Protein AF-F6K440-F1 (afdb_monomer)

Radius of gyration: 29.89 Å; Cα contacts (8 Å, |Δi|>4): 29; chains: 1; bounding box: 79×57×44 Å

pLDDT: mean 87.22, std 15.15, range [48.81, 98.69]

InterPro domains:
  IPR002423 Chaperonin Cpn60/GroEL/TCP-1 family [PF00118] (2-60)
  IPR027413 GroEL-like equatorial domain superfamily [G3DSA:1.10.560.10] (1-61)
  IPR027413 GroEL-like equatorial domain superfamily [SSF48592] (2-60)

Foldseek 3Di:
DVVVPLPQWDWDPPDPDTDIDRCVVVVNDDDPVVVVVVVVVVVVVVVVVVPDDDDDDDDPCCDPDPDDDDDDPPPPPDD

Nearest PDB structures (foldseek):
  7nvm-assembly1_Q  TM=8.545E-01  e=1.015E-06  Homo sapiens

Organism: Bubalus bubalis (NCBI:txid89462)

Mean predicted aligned error: 11.7 Å

Solvent-accessible surface area (backbone atoms only — not comparable to full-atom values): 5478 Å² total; per-residue (Å²): 104,62,90,79,65,47,81,49,64,38,79,38,87,86,49,98,54,100,45,72,40,53,26,69,84,68,67,64,77,79,61,65,69,58,54,55,50,50,53,55,51,51,52,51,51,52,53,55,58,73,68,60,88,80,85,89,76,78,77,74,85,76,64,80,76,77,84,85,77,82,82,82,90,76,78,79,85,85,128

Structure (mmCIF, N/CA/C/O backbone):
data_AF-F6K440-F1
#
_entry.id   AF-F6K440-F1
#
loop_
_atom_site.group_PDB
_atom_site.id
_atom_site.type_symbol
_atom_site.label_atom_id
_atom_site.label_alt_id
_atom_site.label_comp_id
_atom_site.label_asym_id
_atom_site.label_entity_id
_atom_site.label_seq_id
_atom_site.pdbx_PDB_ins_code
_atom_site.Cartn_x
_atom_site.Cartn_y
_atom_site.Cartn_z
_atom_site.occupancy
_atom_site.B_iso_or_equiv
_atom_site.auth_seq_id
_atom_site.auth_comp_id
_atom_site.auth_asym_i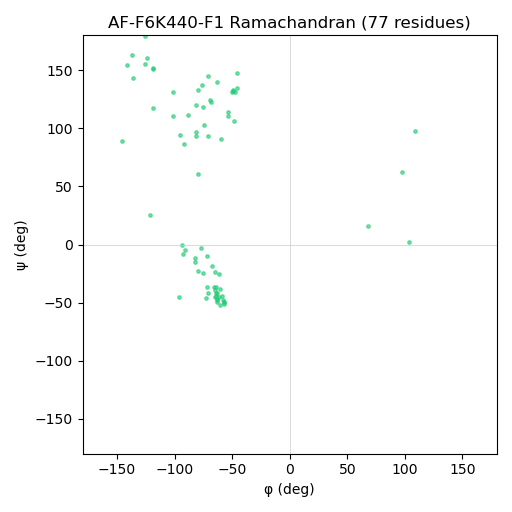d
_atom_site.auth_atom_id
_atom_site.pdbx_PDB_model_num
ATOM 1 N N . VAL A 1 1 ? -22.212 1.482 4.125 1.00 84.38 1 VAL A N 1
ATOM 2 C CA . VAL A 1 1 ? -21.211 1.845 5.161 1.00 84.38 1 VAL A CA 1
ATOM 3 C C . VAL A 1 1 ? -20.013 2.649 4.648 1.00 84.38 1 VAL A C 1
ATOM 5 O O . VAL A 1 1 ? -19.884 3.792 5.058 1.00 84.38 1 VAL A O 1
ATOM 8 N N . HIS A 1 2 ? -19.141 2.150 3.754 1.00 92.25 2 HIS A N 1
ATOM 9 C CA . HIS A 1 2 ? -17.985 2.954 3.292 1.00 92.25 2 HIS A CA 1
ATOM 10 C C . HIS A 1 2 ? -18.423 4.215 2.525 1.00 92.25 2 HIS A C 1
ATOM 12 O O . HIS A 1 2 ? -17.944 5.314 2.794 1.00 92.25 2 HIS A O 1
ATOM 18 N N . GLN A 1 3 ? -19.405 4.066 1.629 1.00 94.12 3 GLN A N 1
ATOM 19 C CA . GLN A 1 3 ? -19.982 5.169 0.850 1.00 94.12 3 GLN A CA 1
ATOM 20 C C . GLN A 1 3 ? -20.639 6.257 1.721 1.00 94.12 3 GLN A C 1
ATOM 22 O O . GLN A 1 3 ? -20.697 7.410 1.310 1.00 94.12 3 GLN A O 1
ATOM 27 N N . GLU A 1 4 ? -21.098 5.914 2.928 1.00 94.12 4 GLU A N 1
ATOM 28 C CA . GLU A 1 4 ? -21.694 6.861 3.887 1.00 94.12 4 GLU A CA 1
ATOM 29 C C . GLU A 1 4 ? -20.638 7.717 4.612 1.00 94.12 4 GLU A C 1
ATOM 31 O O . GLU A 1 4 ? -20.992 8.596 5.391 1.00 94.12 4 GLU A O 1
ATOM 36 N N . GLY A 1 5 ? -19.344 7.489 4.353 1.00 92.62 5 GLY A N 1
ATOM 37 C CA . GLY A 1 5 ? -18.239 8.274 4.910 1.00 92.62 5 GLY A CA 1
ATOM 38 C C . GLY A 1 5 ? -17.483 7.597 6.054 1.00 92.62 5 GLY A C 1
ATOM 39 O O . GLY A 1 5 ? -16.534 8.185 6.577 1.00 92.62 5 GLY A O 1
ATOM 40 N N . ASN A 1 6 ? -17.836 6.360 6.417 1.00 93.62 6 ASN A N 1
ATOM 41 C CA . ASN A 1 6 ? -17.123 5.616 7.453 1.00 93.62 6 ASN A CA 1
ATOM 42 C C . ASN A 1 6 ? -15.774 5.107 6.919 1.00 93.62 6 ASN A C 1
ATOM 44 O O . ASN A 1 6 ? -15.700 4.125 6.176 1.00 93.62 6 ASN A O 1
ATOM 48 N N . LYS A 1 7 ? -14.694 5.795 7.303 1.00 94.88 7 LYS A N 1
ATOM 49 C CA . LYS A 1 7 ? -13.322 5.543 6.820 1.00 94.88 7 LYS A CA 1
ATOM 50 C C . LYS A 1 7 ? -12.630 4.361 7.499 1.00 94.88 7 LYS A C 1
ATOM 52 O O . LYS A 1 7 ? -11.709 3.800 6.919 1.00 94.88 7 LYS A O 1
ATOM 57 N N . ASN A 1 8 ? -13.074 4.000 8.700 1.00 96.38 8 ASN A N 1
ATOM 58 C CA . ASN A 1 8 ? -12.433 2.976 9.529 1.00 96.38 8 ASN A CA 1
ATOM 59 C C . ASN A 1 8 ? -13.001 1.570 9.296 1.00 96.38 8 ASN A C 1
ATOM 61 O O . ASN A 1 8 ? -12.513 0.608 9.883 1.00 96.38 8 ASN A O 1
ATOM 65 N N . VAL A 1 9 ? -14.039 1.440 8.466 1.00 96.75 9 VAL A N 1
ATOM 66 C CA . VAL A 1 9 ? -14.660 0.145 8.185 1.00 96.75 9 VAL A CA 1
ATOM 67 C C . VAL A 1 9 ? -13.685 -0.720 7.394 1.00 96.75 9 VAL A C 1
ATOM 69 O O . VAL A 1 9 ? -13.265 -0.343 6.300 1.00 96.75 9 VAL A O 1
ATOM 72 N N . GLY A 1 10 ? -13.365 -1.890 7.938 1.00 95.44 10 GLY A N 1
ATOM 73 C CA . GLY A 1 10 ? -12.542 -2.910 7.300 1.00 95.44 10 GLY A CA 1
ATOM 74 C C . GLY A 1 10 ? -13.232 -4.268 7.256 1.00 95.44 10 GLY A C 1
ATOM 75 O O . GLY A 1 10 ? -14.363 -4.431 7.716 1.00 95.44 10 GLY A O 1
ATOM 76 N N . LEU A 1 11 ? -12.535 -5.240 6.675 1.00 95.81 11 LEU A N 1
ATOM 77 C CA . LEU A 1 11 ? -12.975 -6.630 6.593 1.00 95.81 11 LEU A CA 1
ATOM 78 C C . LEU A 1 11 ? -12.712 -7.342 7.924 1.00 95.81 11 LEU A C 1
ATOM 80 O O . LEU A 1 11 ? -11.605 -7.255 8.452 1.00 95.81 11 LEU A O 1
ATOM 84 N N . ASP A 1 12 ? -13.703 -8.071 8.434 1.00 96.62 12 ASP A N 1
ATOM 85 C CA . ASP A 1 12 ? -13.508 -8.971 9.570 1.00 96.62 12 ASP A CA 1
ATOM 86 C C . ASP A 1 12 ? -13.080 -10.355 9.073 1.00 96.62 12 ASP A C 1
ATOM 88 O O . ASP A 1 12 ? -13.861 -11.053 8.430 1.00 96.62 12 ASP A O 1
ATOM 92 N N . ILE A 1 13 ? -11.833 -10.743 9.343 1.00 96.06 13 ILE A N 1
ATOM 93 C CA . ILE A 1 13 ? -11.288 -12.039 8.905 1.00 96.06 13 ILE A CA 1
ATOM 94 C C . ILE A 1 13 ? -11.667 -13.197 9.836 1.00 96.06 13 ILE A C 1
ATOM 96 O O . ILE A 1 13 ? -11.524 -14.351 9.447 1.00 96.06 13 ILE A O 1
ATOM 100 N N . GLU A 1 14 ? -12.146 -12.890 11.043 1.00 96.00 14 GLU A N 1
ATOM 101 C CA . GLU A 1 14 ? -12.522 -13.884 12.057 1.00 96.00 14 GLU A CA 1
ATOM 102 C C . GLU A 1 14 ? -14.010 -14.259 11.982 1.00 96.00 14 GLU A C 1
ATOM 104 O O . GLU A 1 14 ? -14.472 -15.160 12.680 1.00 96.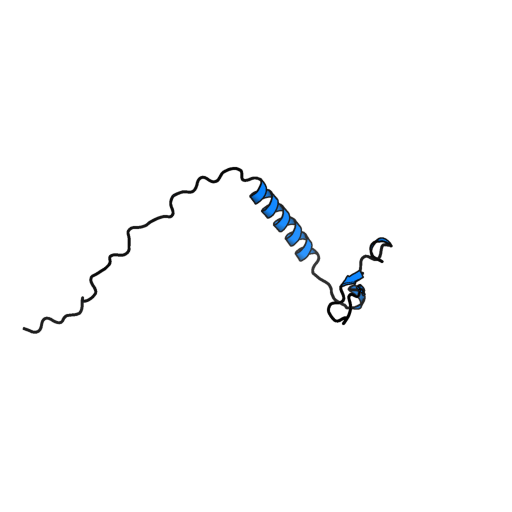00 14 GLU A O 1
ATOM 109 N N . ALA A 1 15 ? -14.791 -13.550 11.164 1.00 95.56 15 ALA A N 1
ATOM 110 C CA . ALA A 1 15 ? -16.214 -13.806 11.021 1.00 95.56 15 ALA A CA 1
ATOM 111 C C . ALA A 1 15 ? -16.472 -15.055 10.162 1.00 95.56 15 ALA A C 1
ATOM 113 O O . ALA A 1 15 ? -15.879 -15.236 9.100 1.00 95.56 15 ALA A O 1
ATOM 114 N N . GLU A 1 16 ? -17.425 -15.889 10.585 1.00 95.69 16 GLU A N 1
ATOM 115 C CA . GLU A 1 16 ? -17.843 -17.091 9.841 1.00 95.69 16 GLU A CA 1
ATOM 116 C C . GLU A 1 16 ? -18.503 -16.762 8.491 1.00 95.69 16 GLU A C 1
ATOM 118 O O . GLU A 1 16 ? -18.529 -17.580 7.571 1.00 95.69 16 GLU A O 1
ATOM 123 N N . VAL A 1 17 ? -19.046 -15.551 8.372 1.00 95.56 17 VAL A N 1
ATOM 124 C CA . VAL A 1 17 ? -19.669 -15.016 7.161 1.00 95.56 17 VAL A CA 1
ATOM 125 C C . VAL A 1 17 ? -19.016 -13.685 6.792 1.00 95.56 17 VAL A C 1
ATOM 127 O O . VAL A 1 17 ? -18.507 -13.003 7.682 1.00 95.56 17 VAL A O 1
ATOM 130 N N . PRO A 1 18 ? -19.056 -13.262 5.512 1.00 95.31 18 PRO A N 1
ATOM 131 C CA . PRO A 1 18 ? -18.517 -11.971 5.100 1.00 95.31 18 PRO A CA 1
ATOM 132 C C . PRO A 1 18 ? -19.109 -10.828 5.928 1.00 95.31 18 PRO A C 1
ATOM 134 O O . PRO A 1 18 ? -20.289 -10.494 5.806 1.00 95.31 18 PRO A O 1
ATOM 137 N N . ALA A 1 19 ? -18.272 -10.233 6.770 1.00 95.94 19 ALA A N 1
ATOM 138 C CA . ALA A 1 19 ? -18.660 -9.192 7.702 1.00 95.94 19 ALA A CA 1
ATOM 139 C C . ALA A 1 19 ? -17.627 -8.065 7.714 1.00 95.94 19 ALA A C 1
ATOM 141 O O . ALA A 1 19 ? -16.492 -8.202 7.247 1.00 95.94 19 ALA A O 1
ATOM 142 N N . VAL A 1 20 ? -18.047 -6.922 8.247 1.00 95.62 20 VAL A N 1
ATOM 143 C CA . VAL A 1 20 ? -17.208 -5.737 8.400 1.00 95.62 20 VAL A CA 1
ATOM 144 C C . VAL A 1 20 ? -17.084 -5.373 9.872 1.00 95.62 20 VAL A C 1
ATOM 146 O O . VAL A 1 20 ? -17.994 -5.632 10.658 1.00 95.62 20 VAL A O 1
ATOM 149 N N . LYS A 1 21 ? -15.970 -4.743 10.237 1.00 95.88 21 LYS A N 1
ATOM 150 C CA . LYS A 1 21 ? -15.672 -4.301 11.605 1.00 95.88 21 LYS A CA 1
ATOM 151 C C . LYS A 1 21 ? -14.981 -2.938 11.564 1.00 95.88 21 LYS A C 1
ATOM 153 O O . LYS A 1 21 ? -14.364 -2.591 10.555 1.00 95.88 21 LYS A O 1
ATOM 158 N N . ASP A 1 22 ? -15.100 -2.149 12.628 1.00 96.19 22 ASP A N 1
ATOM 159 C CA . ASP A 1 22 ? -14.317 -0.920 12.769 1.00 96.19 22 ASP A CA 1
ATOM 160 C C . ASP A 1 22 ? -12.866 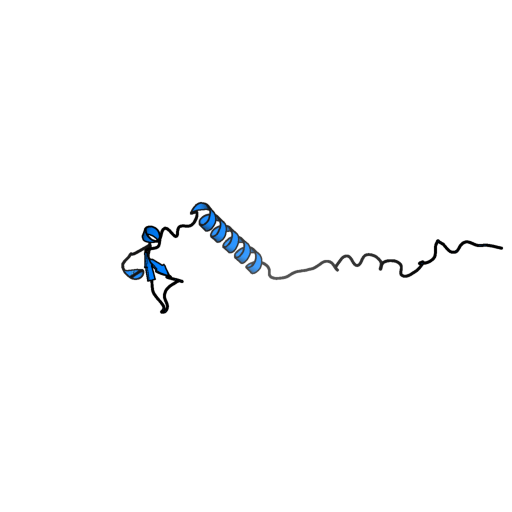-1.271 13.140 1.00 96.19 22 ASP A C 1
ATOM 162 O O . ASP A 1 22 ? -12.600 -1.912 14.157 1.00 96.19 22 ASP A O 1
ATOM 166 N N . MET A 1 23 ? -11.917 -0.895 12.282 1.00 97.38 23 MET A N 1
ATOM 167 C CA . MET A 1 23 ? -10.504 -1.249 12.446 1.00 97.38 23 MET A CA 1
ATOM 168 C C . MET A 1 23 ? -9.805 -0.436 13.540 1.00 97.38 23 MET A C 1
ATOM 170 O O . MET A 1 23 ? -8.816 -0.906 14.104 1.00 97.38 23 MET A O 1
ATOM 174 N N . LEU A 1 24 ? -10.310 0.762 13.859 1.00 96.62 24 LEU A N 1
ATOM 175 C CA . LEU A 1 24 ? -9.778 1.580 14.945 1.00 96.62 24 LEU A CA 1
ATOM 176 C C . LEU A 1 24 ? -10.162 0.973 16.294 1.00 96.62 24 LEU A C 1
ATOM 178 O O . LEU A 1 24 ? -9.299 0.816 17.154 1.00 96.62 24 LEU A O 1
ATOM 182 N N . GLU A 1 25 ? -11.426 0.576 16.453 1.00 96.44 25 GLU A N 1
ATOM 183 C CA . GLU A 1 25 ? -11.908 -0.110 17.659 1.00 96.44 25 GLU A CA 1
ATOM 184 C C . GLU A 1 25 ? -11.263 -1.491 17.832 1.00 96.44 25 GLU A C 1
ATOM 186 O O . GLU A 1 25 ? -10.923 -1.883 18.947 1.00 96.44 25 GLU A O 1
ATOM 191 N N . ALA A 1 26 ? -11.022 -2.208 16.729 1.00 96.38 26 ALA A N 1
ATOM 192 C CA . ALA A 1 26 ? -10.313 -3.486 16.739 1.00 96.38 26 ALA A CA 1
ATOM 193 C C . ALA A 1 26 ? -8.798 -3.358 17.006 1.00 96.38 26 ALA A C 1
ATOM 195 O O . ALA A 1 26 ? -8.125 -4.373 17.180 1.00 96.38 26 ALA A O 1
ATOM 196 N N . GLY A 1 27 ? -8.239 -2.140 17.008 1.00 96.62 27 GLY A N 1
ATOM 197 C CA . GLY A 1 27 ? -6.803 -1.902 17.181 1.00 96.62 27 GLY A CA 1
ATOM 198 C C . GLY A 1 27 ? -5.935 -2.382 16.010 1.00 96.62 27 GLY A C 1
ATOM 199 O O . GLY A 1 27 ? -4.718 -2.502 16.152 1.00 96.62 27 GLY A O 1
ATOM 200 N N . VAL A 1 28 ? -6.538 -2.653 14.848 1.00 96.81 28 VAL A N 1
ATOM 201 C CA . VAL A 1 28 ? -5.852 -3.148 13.648 1.00 96.81 28 VAL A CA 1
ATOM 202 C C . VAL A 1 28 ? -5.432 -1.954 12.796 1.00 96.81 28 VAL A C 1
ATOM 204 O O . VAL A 1 28 ? -6.145 -1.508 11.898 1.00 96.81 28 VAL A O 1
ATOM 207 N N . LEU A 1 29 ? -4.256 -1.410 13.104 1.00 96.56 29 LEU A N 1
ATOM 208 C CA . LEU A 1 29 ? -3.692 -0.236 12.442 1.00 96.56 29 LEU A CA 1
ATOM 209 C C . LEU A 1 29 ? -2.363 -0.580 11.768 1.00 96.56 29 LEU A C 1
ATOM 211 O O . LEU A 1 29 ? -1.622 -1.448 12.222 1.00 96.56 29 LEU A O 1
ATOM 215 N N . ASP A 1 30 ? -2.041 0.140 10.697 1.00 97.06 30 ASP A N 1
ATOM 216 C CA . ASP A 1 30 ? -0.780 -0.008 9.970 1.00 97.06 30 ASP A CA 1
ATOM 217 C C . ASP A 1 30 ? -0.050 1.340 9.897 1.00 97.06 30 ASP A C 1
ATOM 219 O O . ASP A 1 30 ? -0.632 2.416 10.066 1.00 97.06 30 ASP A O 1
ATOM 223 N N . THR A 1 31 ? 1.252 1.296 9.641 1.00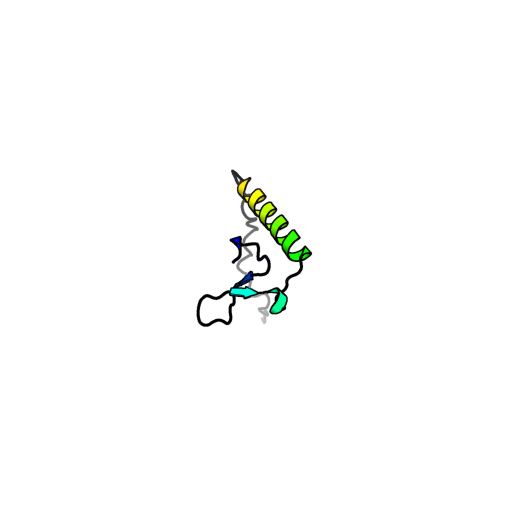 97.94 31 THR A N 1
ATOM 224 C CA . THR A 1 31 ? 2.083 2.495 9.570 1.00 97.94 31 THR A CA 1
ATOM 225 C C . THR A 1 31 ? 1.737 3.330 8.338 1.00 97.94 31 THR A C 1
ATOM 227 O O . THR A 1 31 ? 1.835 2.881 7.192 1.00 97.94 31 THR A O 1
ATOM 230 N N . TYR A 1 32 ? 1.396 4.601 8.563 1.00 97.69 32 TYR A N 1
ATOM 231 C CA . TYR A 1 32 ? 1.086 5.532 7.476 1.00 97.69 32 TYR A CA 1
ATOM 232 C C . TYR A 1 32 ? 2.245 5.658 6.476 1.00 97.69 32 TYR A C 1
ATOM 234 O O . TYR A 1 32 ? 2.055 5.509 5.268 1.00 97.69 32 TYR A O 1
ATOM 242 N N . LEU A 1 33 ? 3.465 5.889 6.977 1.00 98.50 33 LEU A N 1
ATOM 243 C CA . LEU A 1 33 ? 4.644 6.065 6.126 1.00 98.50 33 LEU A CA 1
ATOM 244 C C . LEU A 1 33 ? 4.971 4.801 5.323 1.00 98.50 33 LEU A C 1
ATOM 246 O O . LEU A 1 33 ? 5.353 4.913 4.158 1.00 98.50 33 LEU A O 1
ATOM 250 N N . GLY A 1 34 ? 4.779 3.617 5.914 1.00 98.38 34 GLY A N 1
ATOM 251 C CA . GLY A 1 34 ? 4.983 2.342 5.231 1.00 98.38 34 GLY A CA 1
ATOM 252 C C . GLY A 1 34 ? 4.059 2.201 4.023 1.00 98.38 34 GLY A C 1
ATOM 253 O O . GLY A 1 34 ? 4.534 1.996 2.906 1.00 98.38 34 GLY A O 1
ATOM 254 N N . LYS A 1 35 ? 2.747 2.406 4.209 1.00 98.25 35 LYS A N 1
ATOM 255 C CA . LYS A 1 35 ? 1.765 2.353 3.109 1.00 98.25 35 LYS A CA 1
ATOM 256 C C . LYS A 1 35 ? 2.002 3.431 2.055 1.00 98.25 35 LYS A C 1
ATOM 258 O O . LYS A 1 35 ? 1.928 3.132 0.864 1.00 98.25 35 LYS A O 1
ATOM 263 N N . TYR A 1 36 ? 2.319 4.659 2.474 1.00 98.50 36 TYR A N 1
ATOM 264 C CA . TYR A 1 36 ? 2.593 5.769 1.559 1.00 98.50 36 TYR A CA 1
ATOM 265 C C . TYR A 1 36 ? 3.731 5.431 0.586 1.00 98.50 36 TYR A C 1
ATOM 267 O O . TYR A 1 36 ? 3.575 5.547 -0.633 1.00 98.50 36 TYR A O 1
ATOM 275 N N . TRP A 1 37 ? 4.870 4.967 1.111 1.00 98.56 37 TRP A N 1
ATOM 276 C CA . TRP A 1 37 ? 6.014 4.610 0.276 1.00 98.56 37 TRP A CA 1
ATOM 277 C C . TRP A 1 37 ? 5.790 3.324 -0.509 1.00 98.56 37 TRP A C 1
ATOM 279 O O . TRP A 1 37 ? 6.187 3.272 -1.671 1.00 98.56 37 TRP A O 1
ATOM 289 N N . ALA A 1 38 ? 5.114 2.328 0.067 1.00 98.62 38 ALA A N 1
ATOM 290 C CA . ALA A 1 38 ? 4.791 1.090 -0.635 1.00 98.62 38 ALA A CA 1
ATOM 291 C C . ALA A 1 38 ? 3.996 1.363 -1.919 1.00 98.62 38 ALA A C 1
ATOM 293 O O . ALA A 1 38 ? 4.393 0.906 -2.988 1.00 98.62 38 ALA A O 1
ATOM 294 N N . ILE A 1 39 ? 2.930 2.171 -1.839 1.00 98.56 39 ILE A N 1
ATOM 295 C CA . ILE A 1 39 ? 2.115 2.525 -3.009 1.00 98.56 39 ILE A CA 1
ATOM 296 C C . ILE A 1 39 ? 2.956 3.299 -4.024 1.00 98.56 39 ILE A C 1
ATOM 298 O O . ILE A 1 39 ? 2.997 2.924 -5.192 1.00 98.56 39 ILE A O 1
ATOM 302 N N . LYS A 1 40 ? 3.684 4.332 -3.580 1.00 98.50 40 LYS A N 1
ATOM 303 C CA . LYS A 1 40 ? 4.512 5.167 -4.462 1.00 98.50 40 LYS A CA 1
ATOM 304 C C . LYS A 1 40 ? 5.574 4.357 -5.212 1.00 98.50 40 LYS A C 1
ATOM 306 O O . LYS A 1 40 ? 5.778 4.557 -6.410 1.00 98.50 40 LYS A O 1
ATOM 311 N N . LEU A 1 41 ? 6.257 3.444 -4.524 1.00 98.62 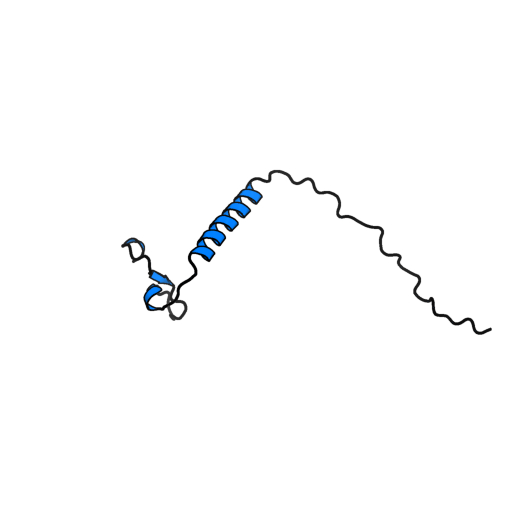41 LEU A N 1
ATOM 312 C CA . LEU A 1 41 ? 7.287 2.594 -5.118 1.00 98.62 41 LEU A CA 1
ATOM 313 C C . LEU A 1 41 ? 6.679 1.542 -6.050 1.00 98.62 41 LEU A C 1
ATOM 315 O O . LEU A 1 41 ? 7.193 1.359 -7.152 1.00 98.62 41 LEU A O 1
ATOM 319 N N . ALA A 1 42 ? 5.565 0.914 -5.663 1.00 98.69 42 ALA A N 1
ATOM 320 C CA . ALA A 1 42 ? 4.861 -0.050 -6.506 1.00 98.69 42 ALA A CA 1
ATOM 321 C C . ALA A 1 42 ? 4.370 0.592 -7.813 1.00 98.69 42 ALA A C 1
ATOM 323 O O . ALA A 1 42 ? 4.595 0.043 -8.892 1.00 98.69 42 ALA A O 1
ATOM 324 N N . THR A 1 43 ? 3.779 1.791 -7.746 1.00 98.56 43 THR A N 1
ATOM 325 C CA . THR A 1 43 ? 3.351 2.520 -8.947 1.00 98.56 43 THR A CA 1
ATOM 326 C C . THR A 1 43 ? 4.533 2.929 -9.815 1.00 98.56 43 THR A C 1
ATOM 328 O O . THR A 1 43 ? 4.460 2.809 -11.033 1.00 98.56 43 THR A O 1
ATOM 331 N N . ASN A 1 44 ? 5.650 3.357 -9.217 1.00 98.50 44 ASN A N 1
ATOM 332 C CA . ASN A 1 44 ? 6.856 3.693 -9.977 1.00 98.50 44 ASN A CA 1
ATOM 333 C C . ASN A 1 44 ? 7.440 2.468 -10.692 1.00 98.50 44 ASN A C 1
ATOM 335 O O . ASN A 1 44 ? 7.840 2.572 -11.852 1.00 98.50 44 ASN A O 1
ATOM 339 N N . ALA A 1 45 ? 7.466 1.311 -10.027 1.00 98.38 45 ALA A N 1
ATOM 340 C CA . ALA A 1 45 ? 7.918 0.059 -10.622 1.00 98.38 45 ALA A CA 1
ATOM 341 C C . ALA A 1 45 ? 7.009 -0.361 -11.786 1.00 98.38 45 ALA A C 1
ATOM 343 O O . ALA A 1 45 ? 7.509 -0.623 -12.878 1.00 98.38 45 ALA A O 1
ATOM 344 N N . ALA A 1 46 ? 5.686 -0.330 -11.595 1.00 98.56 46 ALA A N 1
ATOM 345 C CA . ALA A 1 46 ? 4.718 -0.631 -12.648 1.00 98.56 46 ALA A CA 1
ATOM 346 C C . ALA A 1 46 ? 4.884 0.301 -13.860 1.00 98.56 46 ALA A C 1
ATOM 348 O O . ALA A 1 46 ? 4.991 -0.167 -14.989 1.00 98.56 46 ALA A O 1
ATOM 349 N N . VAL A 1 47 ? 4.996 1.614 -13.630 1.00 98.50 47 VAL A N 1
ATOM 350 C CA . VAL A 1 47 ? 5.243 2.604 -14.692 1.00 98.50 47 VAL A CA 1
ATOM 351 C C . VAL A 1 47 ? 6.570 2.343 -15.407 1.00 98.50 47 VAL A C 1
ATOM 353 O O . VAL A 1 47 ? 6.646 2.500 -16.620 1.00 98.50 47 VAL A O 1
ATOM 356 N N . THR A 1 48 ? 7.613 1.938 -14.683 1.00 97.56 48 THR A N 1
ATOM 357 C CA . THR A 1 48 ? 8.916 1.619 -15.283 1.00 97.56 48 THR A CA 1
ATOM 358 C C . THR A 1 48 ? 8.813 0.410 -16.205 1.00 97.56 48 THR A C 1
ATOM 360 O O . THR A 1 48 ? 9.296 0.476 -17.329 1.00 97.56 48 THR A O 1
ATOM 363 N N . VAL A 1 49 ? 8.135 -0.656 -15.768 1.00 97.38 49 VAL A N 1
ATOM 364 C CA . VAL A 1 49 ? 7.920 -1.865 -16.580 1.00 97.38 49 VAL A CA 1
ATOM 365 C C . VAL A 1 49 ? 7.081 -1.552 -17.820 1.00 97.38 49 VAL A C 1
ATOM 367 O O . VAL A 1 49 ? 7.466 -1.924 -18.922 1.00 97.38 49 VAL A O 1
ATOM 370 N N . LEU A 1 50 ? 5.978 -0.813 -17.665 1.00 97.56 50 LEU A N 1
ATOM 371 C CA . LEU A 1 50 ? 5.067 -0.473 -18.767 1.00 97.56 50 LEU A CA 1
ATOM 372 C C . LEU A 1 50 ? 5.680 0.467 -19.817 1.00 97.56 50 LEU A C 1
ATOM 374 O O . LEU A 1 50 ? 5.157 0.565 -20.921 1.00 97.56 50 LEU A O 1
ATOM 378 N N . ARG A 1 51 ? 6.766 1.178 -19.488 1.00 97.12 51 ARG A N 1
ATOM 379 C CA . ARG A 1 51 ? 7.487 2.053 -20.428 1.00 97.12 51 ARG A CA 1
ATOM 380 C C . ARG A 1 51 ? 8.471 1.307 -21.331 1.00 97.12 51 ARG A C 1
ATOM 382 O O . ARG A 1 51 ? 8.993 1.917 -22.260 1.00 97.12 51 ARG A O 1
ATOM 389 N N . VAL A 1 52 ? 8.771 0.041 -21.049 1.00 94.62 52 VAL A N 1
ATOM 390 C CA . VAL A 1 52 ? 9.695 -0.756 -21.864 1.00 94.62 52 VAL A CA 1
ATOM 391 C C . VAL A 1 52 ? 8.950 -1.308 -23.080 1.00 94.62 52 VAL A C 1
ATOM 393 O O . VAL A 1 52 ? 8.004 -2.069 -22.920 1.00 94.62 52 VAL A O 1
ATOM 396 N N . ASP A 1 53 ? 9.399 -0.949 -24.285 1.00 93.44 53 ASP A N 1
ATOM 397 C CA . ASP A 1 53 ? 8.846 -1.465 -25.551 1.00 93.44 53 ASP A CA 1
ATOM 398 C C . ASP A 1 53 ? 9.658 -2.654 -26.094 1.00 93.44 53 ASP A C 1
ATOM 400 O O . ASP A 1 53 ? 9.116 -3.691 -26.464 1.00 93.44 53 ASP A O 1
ATOM 404 N N . GLN A 1 54 ? 10.990 -2.544 -26.083 1.00 92.00 54 GLN A N 1
ATOM 405 C CA . GLN A 1 54 ? 11.888 -3.580 -26.594 1.00 92.00 54 GLN A CA 1
ATOM 406 C C . GLN A 1 54 ? 13.064 -3.814 -25.650 1.00 92.00 54 GLN A C 1
ATOM 408 O O . GLN A 1 54 ? 13.610 -2.880 -25.060 1.00 92.00 54 GLN A O 1
ATOM 413 N N . ILE A 1 55 ? 13.477 -5.078 -25.535 1.00 88.44 55 ILE A N 1
ATOM 414 C CA . ILE A 1 55 ? 14.622 -5.503 -24.726 1.00 88.44 55 ILE A CA 1
ATOM 415 C C . ILE A 1 55 ? 15.655 -6.144 -25.653 1.00 88.44 55 ILE A C 1
ATOM 417 O O . ILE A 1 55 ? 15.399 -7.190 -26.246 1.00 88.44 55 ILE A O 1
ATOM 421 N N . ILE A 1 56 ? 16.843 -5.542 -25.742 1.00 88.25 56 ILE A N 1
ATOM 422 C CA . ILE A 1 56 ? 18.016 -6.145 -26.386 1.00 88.25 56 ILE A CA 1
ATOM 423 C C . ILE A 1 56 ? 18.922 -6.667 -25.273 1.00 88.25 56 ILE A C 1
ATOM 425 O O . ILE A 1 56 ? 19.495 -5.895 -24.507 1.00 88.25 56 ILE A O 1
ATOM 429 N N . MET A 1 57 ? 19.020 -7.988 -25.159 1.00 85.88 57 MET A N 1
ATOM 430 C CA . MET A 1 57 ? 19.755 -8.653 -24.086 1.00 85.88 57 MET A CA 1
ATOM 431 C C . MET A 1 57 ? 21.120 -9.128 -24.589 1.00 85.88 57 MET A C 1
ATOM 433 O O . MET A 1 57 ? 21.213 -9.784 -25.628 1.00 85.88 57 MET A O 1
ATOM 437 N N . ALA A 1 58 ? 22.187 -8.836 -23.842 1.00 85.31 58 ALA A N 1
ATOM 438 C CA . ALA A 1 58 ? 23.474 -9.482 -24.075 1.00 85.31 58 ALA A CA 1
ATOM 439 C C . ALA A 1 58 ? 23.331 -10.989 -23.828 1.00 85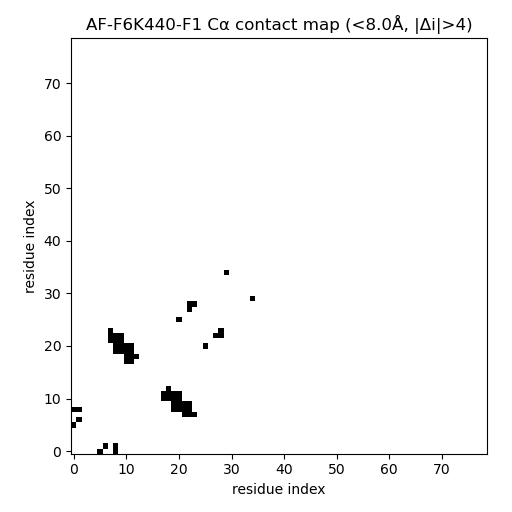.31 58 ALA A C 1
ATOM 441 O O . ALA A 1 58 ? 22.661 -11.399 -22.879 1.00 85.31 58 ALA A O 1
ATOM 442 N N . LYS A 1 59 ? 23.966 -11.823 -24.661 1.00 80.56 59 LYS A N 1
ATOM 443 C CA . LYS A 1 59 ? 24.004 -13.271 -24.419 1.00 80.56 59 LYS A CA 1
ATOM 444 C C . LYS A 1 59 ? 24.461 -13.495 -22.968 1.00 80.56 59 LYS A C 1
ATOM 446 O O . LYS A 1 59 ? 25.455 -12.867 -22.586 1.00 80.56 59 LYS A O 1
ATOM 451 N N . PRO A 1 60 ? 23.770 -14.338 -22.169 1.00 74.12 60 PRO A N 1
ATOM 452 C CA . PRO A 1 60 ? 24.242 -14.694 -20.836 1.00 74.12 60 PRO A CA 1
ATOM 453 C C . PRO A 1 60 ? 25.723 -15.023 -20.938 1.00 74.12 60 PRO A C 1
ATOM 455 O O . PRO A 1 60 ? 26.104 -15.690 -21.906 1.00 74.12 60 PRO A O 1
ATOM 458 N N . ALA A 1 61 ? 26.545 -14.512 -20.018 1.00 69.12 61 ALA A N 1
ATOM 459 C CA . ALA A 1 61 ? 27.981 -14.742 -20.042 1.00 69.12 61 ALA A CA 1
ATOM 460 C C . ALA A 1 61 ? 28.225 -16.253 -19.944 1.00 69.12 61 ALA A C 1
ATOM 462 O O . ALA A 1 61 ? 28.285 -16.834 -18.865 1.00 69.12 61 ALA A O 1
ATOM 463 N N . GLY A 1 62 ? 28.292 -16.904 -21.103 1.00 62.94 62 GLY A N 1
ATOM 464 C CA . GLY A 1 62 ? 28.560 -18.320 -21.266 1.00 62.94 62 GLY A CA 1
ATOM 465 C C . GLY A 1 62 ? 30.051 -18.514 -21.133 1.00 62.94 62 GLY A C 1
ATOM 466 O O . GLY A 1 62 ? 30.699 -18.903 -22.102 1.00 62.94 62 GLY A O 1
ATOM 467 N N . GLY A 1 63 ? 30.586 -18.150 -19.962 1.00 73.62 63 GLY A N 1
ATOM 468 C CA . GLY A 1 63 ? 31.971 -1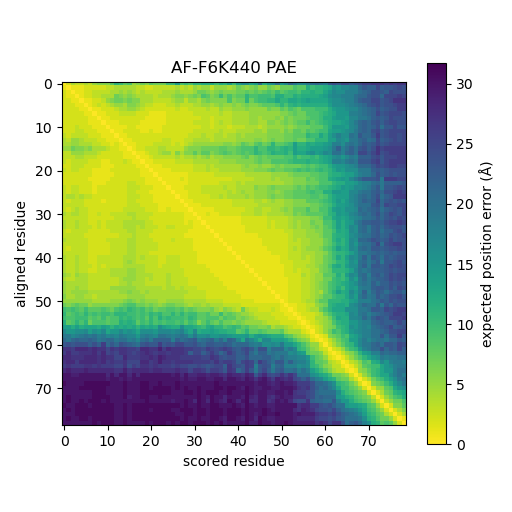8.408 -19.612 1.00 73.62 63 GLY A CA 1
ATOM 469 C C . GLY A 1 63 ? 32.322 -19.855 -19.970 1.00 73.62 63 GLY A C 1
ATOM 470 O O . GLY A 1 63 ? 31.435 -20.718 -19.957 1.00 73.62 63 GLY A O 1
ATOM 471 N N . PRO A 1 64 ? 33.576 -20.124 -20.367 1.00 76.19 64 PRO A N 1
ATOM 472 C CA . PRO A 1 64 ? 33.979 -21.439 -20.842 1.00 76.19 64 PRO A CA 1
ATOM 473 C C . PRO A 1 64 ? 33.511 -22.524 -19.869 1.00 76.19 64 PRO A C 1
ATOM 475 O O . PRO A 1 64 ? 33.640 -22.382 -18.652 1.00 76.19 64 PRO A O 1
ATOM 478 N N . LYS A 1 65 ? 32.916 -23.585 -20.427 1.00 71.31 65 LYS A N 1
ATOM 479 C CA . LYS A 1 65 ? 32.414 -24.734 -19.668 1.00 71.31 65 LYS A CA 1
ATOM 480 C C . LYS A 1 65 ? 33.507 -25.187 -18.685 1.00 71.31 65 LYS A C 1
ATOM 482 O O . LYS A 1 65 ? 34.648 -25.333 -19.133 1.00 71.31 65 LYS A O 1
ATOM 487 N N . PRO A 1 66 ? 33.193 -25.406 -17.390 1.00 71.50 66 PRO A N 1
ATOM 488 C CA . PRO A 1 66 ? 34.169 -25.913 -16.432 1.00 71.50 66 PRO A CA 1
ATOM 489 C C . PRO A 1 66 ? 34.867 -27.141 -17.027 1.00 71.50 66 PRO A C 1
ATOM 491 O O . PRO A 1 66 ? 34.159 -28.000 -17.571 1.00 71.50 66 PRO A O 1
ATOM 494 N N . PRO A 1 67 ? 36.210 -27.231 -16.981 1.00 74.31 67 PRO A N 1
ATOM 495 C CA . PRO A 1 67 ? 36.924 -28.374 -17.526 1.00 74.31 67 PRO A CA 1
ATOM 496 C C . PRO A 1 67 ? 36.375 -29.668 -16.923 1.00 74.31 67 PRO A C 1
ATOM 498 O O . PRO A 1 67 ? 36.483 -29.910 -15.721 1.00 74.31 67 PRO A O 1
ATOM 501 N N . SER A 1 68 ? 35.752 -30.501 -17.754 1.00 71.12 68 SER A N 1
ATOM 502 C CA . SER A 1 68 ? 35.340 -31.839 -17.355 1.00 71.12 68 SER A CA 1
ATOM 503 C C . SER A 1 68 ? 36.550 -32.762 -17.465 1.00 71.12 68 SER A C 1
ATOM 505 O O . SER A 1 68 ? 36.845 -33.255 -18.551 1.00 71.12 68 SER A O 1
ATOM 507 N N . GLY A 1 69 ? 37.237 -32.980 -16.343 1.00 60.28 69 GLY A N 1
ATOM 508 C CA . GLY A 1 69 ? 38.181 -34.086 -16.178 1.00 60.28 69 GLY A CA 1
ATOM 509 C C . GLY A 1 69 ? 39.655 -33.689 -16.130 1.00 60.28 69 GLY A C 1
ATOM 510 O O . GLY A 1 69 ? 40.309 -33.567 -17.157 1.00 60.28 69 GLY A O 1
ATOM 511 N N . LYS A 1 70 ? 40.181 -33.580 -14.908 1.00 52.81 70 LYS A N 1
ATOM 512 C CA . LYS A 1 70 ? 41.126 -34.562 -14.350 1.00 52.81 70 LYS A CA 1
ATOM 513 C C . LYS A 1 70 ? 40.840 -34.657 -12.850 1.00 52.81 70 LYS A C 1
ATOM 515 O O . LYS A 1 70 ? 41.326 -33.854 -12.059 1.00 52.81 70 LYS A O 1
ATOM 520 N N . LYS A 1 71 ? 39.925 -35.564 -12.508 1.00 57.69 71 LYS A N 1
ATOM 521 C CA . LYS A 1 71 ? 39.920 -36.245 -11.209 1.00 57.69 71 LYS A CA 1
ATOM 522 C C . LYS A 1 71 ? 41.124 -37.198 -11.271 1.00 57.69 71 LYS A C 1
ATOM 524 O O . LYS A 1 71 ? 41.403 -37.650 -12.374 1.00 57.69 71 LYS A O 1
ATOM 529 N N . ASP A 1 72 ? 41.823 -37.428 -10.168 1.00 59.94 72 ASP A N 1
ATOM 530 C CA . ASP A 1 72 ? 43.016 -38.296 -10.056 1.00 59.94 72 ASP A CA 1
ATOM 531 C C . ASP A 1 72 ? 44.350 -37.518 -10.127 1.00 59.94 72 ASP A C 1
ATOM 533 O O . ASP A 1 72 ? 45.164 -37.683 -11.032 1.00 59.94 72 ASP A O 1
ATOM 537 N N . TRP A 1 73 ? 44.558 -36.625 -9.148 1.00 58.91 73 TRP A N 1
ATOM 538 C CA . TRP A 1 73 ? 45.877 -36.041 -8.833 1.00 58.91 73 TRP A CA 1
ATOM 539 C C . TRP A 1 73 ? 46.621 -36.823 -7.735 1.00 58.91 73 TRP A C 1
ATOM 541 O O . TRP A 1 73 ? 47.753 -36.471 -7.418 1.00 58.91 73 TRP A O 1
ATOM 551 N N . ASP A 1 74 ? 46.006 -37.890 -7.208 1.00 60.47 74 ASP A N 1
ATOM 552 C CA . ASP A 1 74 ? 46.464 -38.629 -6.023 1.00 60.47 74 ASP A CA 1
ATOM 553 C C . ASP A 1 74 ? 46.739 -40.124 -6.319 1.00 60.47 74 ASP A C 1
ATOM 555 O O . ASP A 1 74 ? 46.627 -40.958 -5.425 1.00 60.47 74 ASP A O 1
ATOM 559 N N . GLU A 1 75 ? 47.059 -40.510 -7.564 1.00 53.84 75 GLU A N 1
ATOM 560 C CA . GLU A 1 75 ? 47.608 -41.856 -7.806 1.00 53.84 75 GLU A CA 1
ATOM 561 C C . GLU A 1 75 ? 49.112 -41.857 -7.507 1.00 53.84 75 GLU A C 1
ATOM 563 O O . GLU A 1 75 ? 49.949 -41.514 -8.346 1.00 53.84 75 GLU A O 1
ATOM 568 N N . ASP A 1 76 ? 49.420 -42.225 -6.263 1.00 61.72 76 ASP A N 1
ATOM 569 C CA . ASP A 1 76 ? 50.737 -42.615 -5.770 1.00 61.72 76 ASP A CA 1
ATOM 570 C C . ASP A 1 76 ? 51.385 -43.644 -6.721 1.00 61.72 76 ASP A C 1
ATOM 572 O O . ASP A 1 76 ? 51.005 -44.817 -6.755 1.00 61.72 76 ASP A O 1
ATOM 576 N N . GLN A 1 77 ? 52.387 -43.214 -7.497 1.00 52.28 77 GLN A N 1
ATOM 577 C CA . GLN A 1 77 ? 53.268 -44.116 -8.243 1.00 52.28 77 GLN A CA 1
ATOM 578 C C . GLN A 1 77 ? 5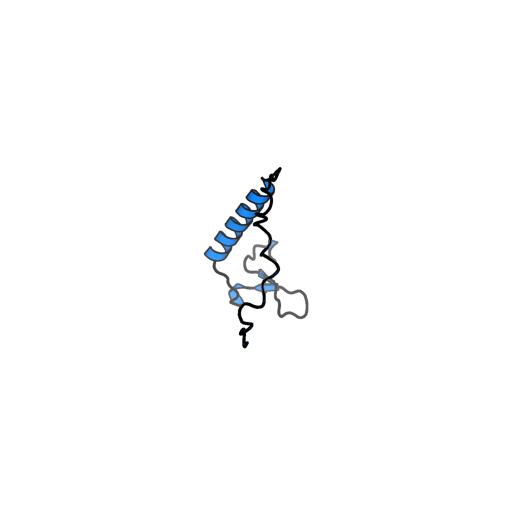4.177 -44.853 -7.255 1.00 52.28 77 GLN A C 1
ATOM 580 O O . GLN A 1 77 ? 55.231 -44.352 -6.868 1.00 52.28 77 GLN A O 1
ATOM 585 N N . ASN A 1 78 ? 53.748 -46.041 -6.838 1.00 48.97 78 ASN A N 1
ATOM 586 C CA . ASN A 1 78 ? 54.602 -47.031 -6.199 1.00 48.97 78 ASN A CA 1
ATOM 587 C C . ASN A 1 78 ? 55.095 -48.023 -7.261 1.00 48.97 78 ASN A C 1
ATOM 589 O O . ASN A 1 78 ? 54.401 -49.002 -7.527 1.00 48.97 78 ASN A O 1
ATOM 593 N N . ASP A 1 79 ? 56.281 -47.758 -7.813 1.00 48.81 79 ASP A N 1
ATOM 594 C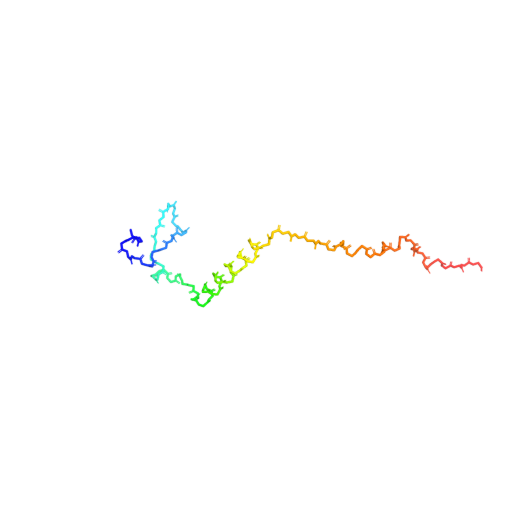 CA . ASP A 1 79 ? 57.177 -48.736 -8.452 1.00 48.81 79 ASP A CA 1
ATOM 595 C C . ASP A 1 79 ? 58.624 -48.467 -8.006 1.00 48.81 79 ASP A C 1
ATOM 597 O O . ASP A 1 79 ? 59.093 -47.312 -8.158 1.00 48.81 79 ASP A O 1
#

Sequence (79 aa):
VHQEGNKNVGLDIEAEVPAVKDMLEAGVLDTYLGKYWAIKLATNAAVTVLRVDQIIMAKPAGGPKPPSGKKDWDEDQND

Secondary structure (DSSP, 8-state):
-TTTT-TTEEEESS-SSSEEEETTTTT----HHHHHHHHHHHHHHHHHHHT-----PPP---PPPP------S------